Protein AF-A0A9W9BQY4-F1 (afdb_monomer_lite)

Radius of gyration: 14.26 Å; chains: 1; bounding box: 33×27×42 Å

Structure (mmCIF, N/CA/C/O backbone):
data_AF-A0A9W9BQY4-F1
#
_entry.id   AF-A0A9W9BQY4-F1
#
loop_
_atom_site.group_PDB
_atom_site.id
_atom_site.type_symbol
_atom_site.label_atom_id
_atom_site.label_alt_id
_atom_site.label_comp_id
_atom_site.label_asym_id
_atom_site.label_entity_id
_atom_site.label_seq_id
_atom_site.pdbx_PDB_ins_code
_atom_site.Cartn_x
_atom_site.Cartn_y
_atom_site.Cartn_z
_atom_site.occupancy
_atom_site.B_iso_or_equiv
_atom_site.auth_seq_id
_atom_site.auth_comp_id
_atom_site.auth_asym_id
_atom_site.auth_atom_id
_atom_site.pdbx_PDB_model_num
ATOM 1 N N . MET A 1 1 ? -7.276 6.544 -12.023 1.00 60.75 1 MET A N 1
ATOM 2 C CA . MET A 1 1 ? -6.645 7.406 -11.006 1.00 60.75 1 MET A CA 1
ATOM 3 C C . MET A 1 1 ? -7.048 6.900 -9.629 1.00 60.75 1 MET A C 1
ATOM 5 O O . MET A 1 1 ? -8.182 7.107 -9.226 1.00 60.75 1 MET A O 1
ATOM 9 N N . TRP A 1 2 ? -6.162 6.161 -8.965 1.00 75.00 2 TRP A N 1
ATOM 10 C CA . TRP A 1 2 ? -6.384 5.555 -7.642 1.00 75.00 2 TRP A CA 1
ATOM 11 C C . TRP A 1 2 ? -6.297 6.578 -6.496 1.00 75.00 2 TRP A C 1
ATOM 13 O O . TRP A 1 2 ? -6.984 6.441 -5.495 1.00 75.00 2 TRP A O 1
ATOM 23 N N . LEU A 1 3 ? -5.542 7.666 -6.688 1.00 77.38 3 LEU A N 1
ATOM 24 C CA . LEU A 1 3 ? -5.404 8.752 -5.710 1.00 77.38 3 LEU A CA 1
ATOM 25 C C . LEU A 1 3 ? -6.725 9.440 -5.341 1.00 77.38 3 LEU A C 1
ATOM 27 O O . LEU A 1 3 ? -6.807 10.011 -4.265 1.00 77.38 3 LEU A O 1
ATOM 31 N N . ALA A 1 4 ? -7.754 9.376 -6.194 1.00 77.44 4 ALA A N 1
ATOM 32 C CA . ALA A 1 4 ? -9.076 9.936 -5.890 1.00 77.44 4 ALA A CA 1
ATOM 33 C C . ALA A 1 4 ? -9.789 9.213 -4.733 1.00 77.44 4 ALA A C 1
ATOM 35 O O . ALA A 1 4 ? -10.769 9.724 -4.202 1.00 77.44 4 ALA A O 1
ATOM 36 N N . GLU A 1 5 ? -9.321 8.018 -4.373 1.00 82.00 5 GLU A N 1
ATOM 37 C CA . GLU A 1 5 ? -9.828 7.261 -3.231 1.00 82.00 5 GLU A CA 1
ATOM 38 C C . GLU A 1 5 ? -9.235 7.780 -1.907 1.00 82.00 5 GLU A C 1
ATOM 40 O O . GLU A 1 5 ? -9.803 7.521 -0.853 1.00 82.00 5 GLU A O 1
ATOM 45 N N . TYR A 1 6 ? -8.162 8.582 -1.964 1.00 87.12 6 TYR A N 1
ATOM 46 C CA . TYR A 1 6 ? -7.590 9.305 -0.829 1.00 87.12 6 TYR A CA 1
ATOM 47 C C . TYR A 1 6 ? -8.029 10.773 -0.831 1.00 87.12 6 TYR A C 1
ATOM 49 O O . TYR A 1 6 ? -8.198 11.389 -1.878 1.00 87.12 6 TYR A O 1
ATOM 57 N N . GLU A 1 7 ? -8.124 11.373 0.358 1.00 86.25 7 GLU A N 1
ATOM 58 C CA . GLU A 1 7 ? -8.376 12.814 0.507 1.00 86.25 7 GLU A CA 1
ATOM 59 C C . GLU A 1 7 ? -7.304 13.691 -0.167 1.00 86.25 7 GLU A C 1
ATOM 61 O O . GLU A 1 7 ? -7.609 14.727 -0.756 1.00 86.25 7 GLU A O 1
ATOM 66 N N . SER A 1 8 ? -6.034 13.289 -0.091 1.00 88.06 8 SER A N 1
ATOM 67 C CA . SER A 1 8 ? -4.915 14.001 -0.707 1.00 88.06 8 SER A CA 1
ATOM 68 C C . SER A 1 8 ? -3.697 13.093 -0.868 1.00 88.06 8 SER A C 1
ATOM 70 O O . SER A 1 8 ? -3.622 12.013 -0.278 1.00 88.06 8 SER A O 1
ATOM 72 N N . LEU A 1 9 ? -2.694 13.559 -1.617 1.00 88.81 9 LEU A N 1
ATOM 73 C CA . LEU A 1 9 ? -1.398 12.881 -1.676 1.00 88.81 9 LEU A CA 1
ATOM 74 C C . LEU A 1 9 ? -0.739 12.804 -0.289 1.00 88.81 9 LEU A C 1
ATOM 76 O O . LEU A 1 9 ? -0.168 11.772 0.046 1.00 88.81 9 LEU A O 1
ATOM 80 N N . ASN A 1 10 ? -0.867 13.858 0.527 1.00 91.69 10 ASN A N 1
ATOM 81 C CA . ASN A 1 10 ? -0.314 13.872 1.881 1.00 91.69 10 ASN A CA 1
ATOM 82 C C . ASN A 1 10 ? -0.961 12.789 2.763 1.00 91.69 10 ASN A C 1
ATOM 84 O O . ASN A 1 10 ? -0.263 12.040 3.442 1.00 91.69 10 ASN A O 1
ATOM 88 N N . HIS A 1 11 ? -2.286 12.645 2.668 1.00 92.50 11 HIS A N 1
ATOM 89 C CA . HIS A 1 11 ? -3.037 11.612 3.383 1.00 92.50 11 HIS A CA 1
ATOM 90 C C . HIS A 1 11 ? -2.557 10.197 3.021 1.00 92.50 11 HIS A C 1
ATOM 92 O O . HIS A 1 11 ? -2.354 9.366 3.900 1.00 92.50 11 HIS A O 1
ATOM 98 N N . PHE A 1 12 ? -2.290 9.925 1.738 1.00 92.81 12 PHE A N 1
ATOM 99 C CA . PHE A 1 12 ? -1.660 8.666 1.328 1.00 92.81 12 PHE A CA 1
ATOM 100 C C . PHE A 1 12 ? -0.254 8.497 1.928 1.00 92.81 12 PHE A C 1
ATOM 102 O O . PHE A 1 12 ? 0.057 7.442 2.485 1.00 92.81 12 PHE A O 1
ATOM 109 N N . THR A 1 13 ? 0.599 9.522 1.828 1.00 93.31 13 THR A N 1
ATOM 110 C CA . THR A 1 13 ? 1.994 9.422 2.285 1.00 93.31 13 THR A CA 1
A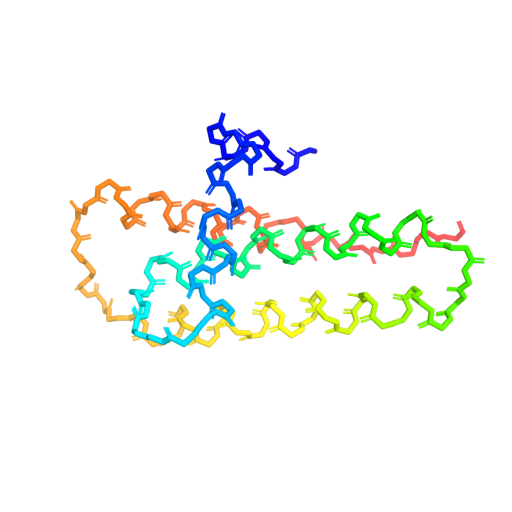TOM 111 C C . THR A 1 13 ? 2.108 9.169 3.783 1.00 93.31 13 THR A C 1
ATOM 113 O 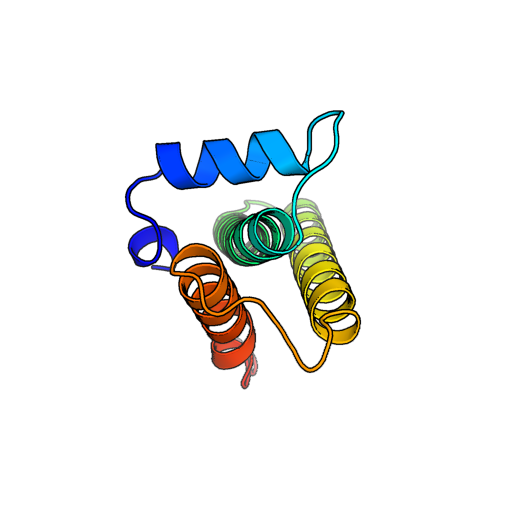O . THR A 1 13 ? 3.016 8.456 4.199 1.00 93.31 13 THR A O 1
ATOM 116 N N . GLU A 1 14 ? 1.176 9.679 4.591 1.00 94.44 14 GLU A N 1
ATOM 117 C CA . GLU A 1 14 ? 1.133 9.410 6.031 1.00 94.44 14 GLU A CA 1
ATOM 118 C C . GLU A 1 14 ? 0.931 7.916 6.325 1.00 94.44 14 GLU A C 1
ATOM 120 O O . GLU A 1 14 ? 1.673 7.353 7.133 1.00 94.44 14 GLU A O 1
ATOM 125 N N . TYR A 1 15 ? 0.013 7.239 5.621 1.00 94.56 15 TYR A N 1
ATOM 126 C CA . TYR A 1 15 ? -0.158 5.785 5.746 1.00 94.56 15 TYR A CA 1
ATOM 127 C C . 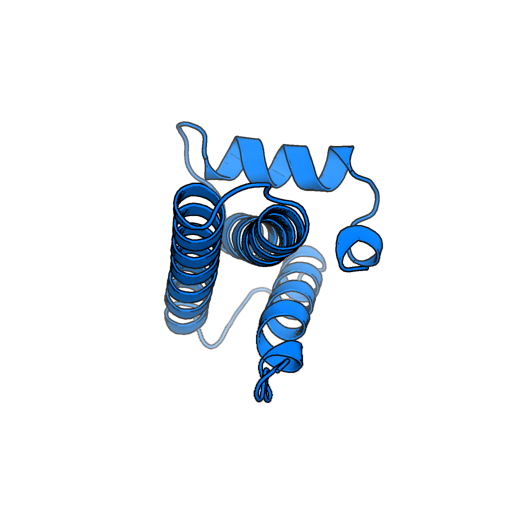TYR A 1 15 ? 1.075 5.013 5.274 1.00 94.56 15 TYR A C 1
ATOM 129 O O . TYR A 1 15 ? 1.521 4.091 5.957 1.00 94.56 15 TYR A O 1
ATOM 137 N N . ALA A 1 16 ? 1.644 5.396 4.128 1.00 93.00 16 ALA A N 1
ATOM 138 C CA . ALA A 1 16 ? 2.817 4.724 3.574 1.00 93.00 16 ALA A CA 1
ATOM 139 C C . ALA A 1 16 ? 4.027 4.832 4.516 1.00 93.00 16 ALA A C 1
ATOM 141 O O . ALA A 1 16 ? 4.666 3.828 4.820 1.00 93.00 16 ALA A O 1
ATOM 142 N N . ILE A 1 17 ? 4.313 6.030 5.034 1.00 93.19 17 ILE A N 1
ATOM 143 C CA . ILE A 1 17 ? 5.404 6.253 5.992 1.00 93.19 17 ILE A CA 1
ATOM 144 C C . ILE A 1 17 ? 5.157 5.471 7.279 1.00 93.19 17 ILE A C 1
ATOM 146 O O . ILE A 1 17 ? 6.090 4.887 7.823 1.00 93.19 17 ILE A O 1
ATOM 150 N N . LYS A 1 18 ? 3.913 5.444 7.766 1.00 93.31 18 LYS A N 1
ATOM 151 C CA . LYS A 1 18 ? 3.575 4.745 9.005 1.00 93.31 18 LYS A CA 1
ATOM 152 C C . LYS A 1 18 ? 3.783 3.234 8.895 1.00 93.31 18 LYS A C 1
ATOM 154 O O . LYS A 1 18 ? 4.409 2.656 9.776 1.00 93.31 18 LYS A O 1
ATOM 159 N N . VAL A 1 19 ? 3.314 2.615 7.811 1.00 93.25 19 VAL A N 1
ATOM 160 C CA . VAL A 1 19 ? 3.419 1.160 7.603 1.00 93.25 19 VAL A CA 1
ATOM 161 C C . VAL A 1 19 ? 4.838 0.727 7.231 1.00 93.25 19 VAL A C 1
ATOM 163 O O . VAL A 1 19 ? 5.276 -0.341 7.648 1.00 93.25 19 VAL A O 1
ATOM 166 N N . CYS A 1 20 ? 5.581 1.555 6.493 1.00 88.19 20 CYS A N 1
ATOM 167 C CA . CYS A 1 20 ? 6.982 1.283 6.151 1.00 88.19 20 CYS A CA 1
ATOM 168 C C . CYS A 1 20 ? 7.971 1.682 7.262 1.00 88.19 20 CYS A C 1
ATOM 170 O O . CYS A 1 20 ? 9.160 1.372 7.173 1.00 88.19 20 CYS A O 1
ATOM 172 N N . GLY A 1 21 ? 7.509 2.411 8.279 1.00 88.75 21 GLY A N 1
ATOM 173 C CA . GLY A 1 21 ? 8.310 2.890 9.397 1.00 88.75 21 GLY A CA 1
ATOM 174 C C . GLY A 1 21 ? 8.351 1.913 10.578 1.00 88.75 21 GLY A C 1
ATOM 175 O O . GLY A 1 21 ? 7.565 0.969 10.658 1.00 88.75 21 GLY A O 1
ATOM 176 N N . PRO A 1 22 ? 9.264 2.128 11.541 1.00 84.19 22 PRO A N 1
ATOM 177 C CA . PRO A 1 22 ? 9.291 1.346 12.768 1.00 84.19 22 PRO A CA 1
ATOM 178 C C . PRO A 1 22 ? 8.074 1.673 13.645 1.00 84.19 22 PRO A C 1
ATOM 180 O O . PRO A 1 22 ? 7.825 2.834 13.969 1.00 84.19 22 PRO A O 1
ATOM 183 N N . GLY A 1 23 ? 7.350 0.647 14.087 1.00 86.25 23 GLY A N 1
ATOM 184 C CA . GLY A 1 23 ? 6.217 0.795 14.999 1.00 86.25 23 GLY A CA 1
ATOM 185 C C . GLY A 1 23 ? 5.096 -0.197 14.714 1.00 86.25 23 GLY A C 1
ATOM 186 O O . GLY A 1 23 ? 5.167 -0.994 13.782 1.00 86.25 23 GLY A O 1
ATOM 187 N N . HIS A 1 24 ? 4.052 -0.150 15.539 1.00 89.06 24 HIS A N 1
ATOM 188 C CA . HIS A 1 24 ? 2.825 -0.901 15.288 1.00 89.06 24 HIS A CA 1
ATOM 189 C C . HIS A 1 24 ? 1.889 -0.080 14.395 1.00 89.06 24 HIS A C 1
ATOM 191 O O . HIS A 1 24 ? 1.605 1.080 14.700 1.00 89.06 24 HIS A O 1
ATOM 197 N N . SER A 1 25 ? 1.397 -0.703 13.326 1.00 93.94 25 SER A N 1
ATOM 198 C CA . SER A 1 25 ? 0.313 -0.185 12.484 1.00 93.94 25 SER A CA 1
ATOM 199 C C . SER A 1 25 ? -0.942 -1.025 12.704 1.00 93.94 25 SER A C 1
ATOM 201 O O . SER A 1 25 ? -0.832 -2.229 12.952 1.00 93.94 25 SER A O 1
ATOM 203 N N . SER A 1 26 ? -2.122 -0.407 12.643 1.00 93.25 26 SER A N 1
ATOM 204 C CA . SER A 1 26 ? -3.385 -1.151 12.716 1.00 93.25 26 SER A CA 1
ATOM 205 C C . SER A 1 26 ? -3.644 -1.939 11.426 1.00 93.25 26 SER A C 1
ATOM 207 O O . SER A 1 26 ? -3.047 -1.661 10.384 1.00 93.25 26 SER A O 1
ATOM 209 N N . GLU A 1 27 ? -4.554 -2.914 11.474 1.00 93.62 27 GLU A N 1
ATOM 210 C CA . GLU A 1 27 ? -4.950 -3.682 10.286 1.00 93.62 27 GLU A CA 1
ATOM 211 C C . GLU A 1 27 ? -5.512 -2.763 9.193 1.00 93.62 27 GLU A C 1
ATOM 213 O O . GLU A 1 27 ? -5.160 -2.910 8.024 1.00 93.62 27 GLU A O 1
ATOM 218 N N . GLU A 1 28 ? -6.315 -1.759 9.564 1.00 94.69 28 GLU A N 1
ATOM 219 C CA . GLU A 1 28 ? -6.845 -0.766 8.626 1.00 94.69 28 GLU A CA 1
ATOM 220 C C . GLU A 1 28 ? -5.731 0.032 7.946 1.00 94.69 28 GLU A C 1
ATOM 222 O O . GLU A 1 28 ? -5.767 0.234 6.735 1.00 94.69 28 GLU A O 1
ATOM 227 N N . GLU A 1 29 ? -4.725 0.463 8.706 1.00 95.12 29 GLU A N 1
ATOM 228 C CA . GLU A 1 29 ? -3.592 1.230 8.184 1.00 95.12 29 GLU A CA 1
ATOM 229 C C . GLU A 1 29 ? -2.764 0.398 7.205 1.00 95.12 29 GLU A C 1
ATOM 231 O O . GLU A 1 29 ? -2.395 0.888 6.137 1.00 95.12 29 GLU A O 1
ATOM 236 N N . ILE A 1 30 ? -2.533 -0.877 7.532 1.00 95.31 30 ILE A N 1
ATOM 237 C CA . ILE A 1 30 ? -1.817 -1.817 6.666 1.00 95.31 30 ILE A CA 1
ATOM 238 C C . ILE A 1 30 ? -2.603 -2.063 5.374 1.00 95.31 30 ILE A C 1
ATOM 240 O O . ILE A 1 30 ? -2.004 -2.051 4.296 1.00 95.31 30 ILE A O 1
ATOM 244 N N . ILE A 1 31 ? -3.927 -2.233 5.454 1.00 95.25 31 ILE A N 1
ATOM 245 C CA . ILE A 1 31 ? -4.799 -2.382 4.279 1.00 95.25 31 ILE A CA 1
ATOM 246 C C . ILE A 1 31 ? -4.708 -1.144 3.382 1.00 95.25 31 ILE A C 1
ATOM 248 O O . ILE A 1 31 ? -4.446 -1.266 2.184 1.00 95.25 31 ILE A O 1
ATOM 252 N N . ILE A 1 32 ? -4.900 0.047 3.957 1.00 95.19 32 ILE A N 1
ATOM 253 C CA . ILE A 1 32 ? -4.912 1.311 3.214 1.00 95.19 32 ILE A CA 1
ATOM 254 C C . ILE A 1 32 ? -3.552 1.561 2.559 1.00 95.19 32 ILE A C 1
ATOM 256 O O . ILE A 1 32 ? -3.502 1.939 1.389 1.00 95.19 32 ILE A O 1
ATOM 260 N N . ALA A 1 33 ? -2.448 1.340 3.275 1.00 95.44 33 ALA A N 1
ATOM 261 C CA . ALA A 1 33 ? -1.111 1.549 2.729 1.00 95.44 33 ALA A CA 1
ATOM 262 C C . ALA A 1 33 ? -0.799 0.570 1.589 1.00 95.44 33 ALA A C 1
ATOM 264 O O . ALA A 1 33 ? -0.376 1.007 0.521 1.00 95.44 33 ALA A O 1
ATOM 265 N N . ASN A 1 34 ? -1.043 -0.734 1.774 1.00 95.44 34 ASN A N 1
ATOM 266 C CA . ASN A 1 34 ? -0.737 -1.736 0.748 1.00 95.44 34 ASN A CA 1
ATOM 267 C C . ASN A 1 34 ? -1.598 -1.562 -0.511 1.00 95.44 34 ASN A C 1
ATOM 269 O O . ASN A 1 34 ? -1.075 -1.685 -1.618 1.00 95.44 34 ASN A O 1
ATOM 273 N N . ALA A 1 35 ? -2.879 -1.200 -0.373 1.00 94.19 35 ALA A N 1
ATOM 274 C CA . ALA A 1 35 ? -3.732 -0.897 -1.522 1.00 94.19 35 ALA A CA 1
ATOM 275 C C . ALA A 1 35 ? -3.207 0.301 -2.338 1.00 94.19 35 ALA A C 1
ATOM 277 O O . ALA A 1 35 ? -3.193 0.252 -3.569 1.00 94.19 35 ALA A O 1
ATOM 278 N N . GLY A 1 36 ? -2.746 1.364 -1.672 1.00 93.62 36 GLY A N 1
ATOM 279 C CA . GLY A 1 36 ? -2.171 2.534 -2.342 1.00 93.62 36 GLY A CA 1
ATOM 280 C C . GLY A 1 36 ? -0.810 2.261 -2.971 1.00 93.62 36 GLY A C 1
ATOM 281 O O . GLY A 1 36 ? -0.582 2.616 -4.125 1.00 93.62 36 GLY A O 1
ATOM 282 N N . LEU A 1 37 ? 0.084 1.589 -2.240 1.00 94.75 37 LEU A N 1
ATOM 283 C CA . LEU A 1 37 ? 1.418 1.230 -2.724 1.00 94.75 37 LEU A CA 1
ATOM 284 C C . LEU A 1 37 ? 1.349 0.303 -3.942 1.00 94.75 37 LEU A C 1
ATOM 286 O O . LEU A 1 37 ? 2.092 0.518 -4.895 1.00 94.75 37 LEU A O 1
ATOM 290 N N . TYR A 1 38 ? 0.410 -0.650 -3.963 1.00 94.75 38 TYR A N 1
ATOM 291 C CA . TYR A 1 38 ? 0.138 -1.482 -5.137 1.00 94.75 38 TYR A CA 1
ATOM 292 C C . TYR A 1 38 ? -0.074 -0.633 -6.397 1.00 94.75 38 TYR A C 1
ATOM 294 O O .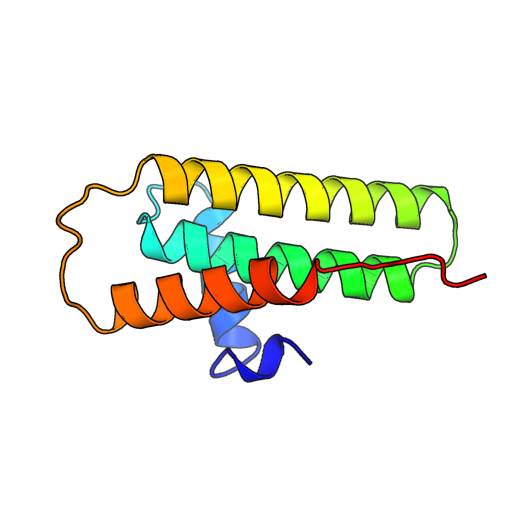 TYR A 1 38 ? 0.603 -0.822 -7.408 1.00 94.75 38 TYR A O 1
ATOM 302 N N . TRP A 1 39 ? -0.986 0.339 -6.328 1.00 92.94 39 TRP A N 1
ATOM 303 C CA . TRP A 1 39 ? -1.275 1.203 -7.466 1.00 92.94 39 TRP A CA 1
ATOM 304 C C . TRP A 1 39 ? -0.129 2.148 -7.803 1.00 92.94 39 TRP A C 1
ATOM 306 O O . TRP A 1 39 ? 0.148 2.350 -8.983 1.00 92.94 39 TRP A O 1
ATOM 316 N N . LEU A 1 40 ? 0.541 2.710 -6.795 1.00 93.69 40 LEU A N 1
ATOM 317 C CA . LEU A 1 40 ? 1.704 3.565 -7.006 1.00 93.69 40 LEU A CA 1
ATOM 318 C C . LEU A 1 40 ? 2.778 2.828 -7.807 1.00 93.69 40 LEU A C 1
ATOM 320 O O . LEU A 1 40 ? 3.254 3.357 -8.806 1.00 93.69 40 LEU A O 1
ATOM 324 N N . PHE A 1 41 ? 3.116 1.602 -7.407 1.00 95.38 41 PHE A N 1
ATOM 325 C CA . PHE A 1 41 ? 4.132 0.817 -8.094 1.00 95.38 41 PHE A CA 1
ATOM 326 C C . PHE A 1 41 ? 3.724 0.449 -9.524 1.00 95.38 41 PHE A C 1
ATOM 328 O O . PHE A 1 41 ? 4.562 0.522 -10.417 1.00 95.38 41 PHE A O 1
ATOM 335 N N . LEU A 1 42 ? 2.448 0.158 -9.791 1.00 93.56 42 LEU A N 1
ATOM 336 C CA . LEU A 1 42 ? 1.983 -0.049 -11.169 1.00 93.56 42 LEU A CA 1
ATOM 337 C C . LEU A 1 42 ? 2.084 1.213 -12.038 1.00 93.56 42 LEU A C 1
ATOM 339 O O . LEU A 1 42 ? 2.476 1.124 -13.200 1.00 93.56 42 LEU A O 1
ATOM 343 N N . GLU A 1 43 ? 1.751 2.387 -11.497 1.00 93.00 43 GLU A N 1
ATOM 344 C CA . GLU A 1 43 ? 1.932 3.655 -12.219 1.00 93.00 43 GLU A CA 1
ATOM 345 C C . GLU A 1 43 ? 3.424 3.929 -12.468 1.00 93.00 43 GLU A C 1
ATOM 347 O O . GLU A 1 43 ? 3.799 4.324 -13.569 1.00 93.00 43 GLU A O 1
ATOM 352 N N . CYS A 1 44 ? 4.289 3.653 -11.483 1.00 94.88 44 CYS A N 1
ATOM 353 C CA . CYS A 1 44 ? 5.741 3.754 -11.631 1.00 94.88 44 CYS A CA 1
ATOM 354 C C . CYS A 1 44 ? 6.284 2.804 -12.710 1.00 94.88 44 CYS A C 1
ATOM 356 O O . CYS A 1 44 ? 7.099 3.228 -13.526 1.00 94.88 44 CYS A O 1
ATOM 358 N N . ALA A 1 45 ? 5.804 1.558 -12.767 1.00 95.25 45 ALA A N 1
ATOM 359 C CA . ALA A 1 45 ? 6.147 0.610 -13.827 1.00 95.25 45 ALA A CA 1
ATOM 360 C C . ALA A 1 45 ? 5.728 1.134 -15.212 1.00 95.25 45 ALA A C 1
ATOM 362 O O . ALA A 1 45 ? 6.492 1.035 -16.167 1.00 95.25 45 ALA A O 1
ATOM 363 N N . GLY A 1 46 ? 4.550 1.760 -15.317 1.00 93.38 46 GLY A N 1
ATOM 364 C CA . GLY A 1 46 ? 4.036 2.319 -16.571 1.00 93.38 46 GLY A CA 1
ATOM 365 C C . GLY A 1 46 ? 4.820 3.513 -17.130 1.00 93.38 46 GLY A C 1
ATOM 366 O O . GLY A 1 46 ? 4.651 3.837 -18.306 1.00 93.38 46 GLY A O 1
ATOM 367 N N . VAL A 1 47 ? 5.663 4.162 -16.318 1.00 95.75 47 VAL A N 1
ATOM 368 C CA . VAL A 1 47 ? 6.483 5.323 -16.720 1.00 95.75 47 VAL A CA 1
ATOM 369 C C . VAL A 1 47 ? 7.991 5.069 -16.637 1.00 95.75 47 VAL A C 1
ATOM 371 O O . VAL A 1 47 ? 8.768 5.989 -16.880 1.00 95.75 47 VAL A O 1
ATOM 374 N N . ALA A 1 48 ? 8.421 3.862 -16.264 1.00 96.31 48 ALA A N 1
ATOM 375 C CA . ALA A 1 48 ? 9.835 3.533 -16.124 1.00 96.31 48 ALA A CA 1
ATOM 376 C C . ALA A 1 48 ? 10.534 3.379 -17.488 1.00 96.31 48 ALA A C 1
ATOM 378 O O . ALA A 1 48 ? 9.974 2.837 -18.437 1.00 96.31 48 ALA A O 1
ATOM 379 N N . ASP A 1 49 ? 11.797 3.813 -17.561 1.00 94.56 49 ASP A N 1
ATOM 380 C CA . ASP A 1 49 ? 12.561 3.883 -18.818 1.00 94.56 49 ASP A CA 1
ATOM 381 C C . ASP A 1 49 ? 13.259 2.570 -19.221 1.00 94.56 49 ASP A C 1
ATOM 383 O O . ASP A 1 49 ? 13.827 2.480 -20.311 1.00 94.56 49 ASP A O 1
ATOM 387 N N . ASN A 1 50 ? 13.302 1.563 -18.341 1.00 96.69 50 ASN A N 1
ATOM 388 C CA . ASN A 1 50 ? 13.995 0.302 -18.611 1.00 96.69 50 ASN A CA 1
ATOM 389 C C . ASN A 1 50 ? 13.314 -0.905 -17.957 1.00 96.69 50 ASN A C 1
ATOM 391 O O . ASN A 1 50 ? 12.752 -0.802 -16.865 1.00 96.69 50 ASN A O 1
ATOM 395 N N . ASP A 1 51 ? 13.463 -2.063 -18.600 1.00 96.44 51 ASP A N 1
ATOM 396 C CA . ASP A 1 51 ? 12.804 -3.313 -18.213 1.00 96.44 51 ASP A CA 1
ATOM 397 C C . ASP A 1 51 ? 13.160 -3.779 -16.796 1.00 96.44 51 ASP A C 1
ATOM 399 O O . ASP A 1 51 ? 12.311 -4.320 -16.094 1.00 96.44 51 ASP A O 1
ATOM 403 N N . ALA A 1 52 ? 14.396 -3.557 -16.334 1.00 97.12 52 ALA A N 1
ATOM 404 C CA . ALA A 1 52 ? 14.797 -3.975 -14.991 1.00 97.12 52 ALA A CA 1
ATOM 405 C C . ALA A 1 52 ? 14.045 -3.185 -13.907 1.00 97.12 52 ALA A C 1
ATOM 407 O O . ALA A 1 52 ? 13.593 -3.764 -12.923 1.00 97.12 52 ALA A O 1
ATOM 408 N N . THR A 1 53 ? 13.870 -1.876 -14.104 1.00 97.06 53 THR A N 1
ATOM 409 C CA . THR A 1 53 ? 13.080 -1.022 -13.209 1.00 97.06 53 THR A CA 1
ATOM 410 C C . THR A 1 53 ? 11.584 -1.328 -13.295 1.00 97.06 53 THR A C 1
ATOM 412 O O . THR A 1 53 ? 10.915 -1.338 -12.265 1.00 97.06 53 THR A O 1
ATOM 415 N N . VAL A 1 54 ? 11.059 -1.626 -14.491 1.00 96.81 54 VAL A N 1
ATOM 416 C CA . VAL A 1 54 ? 9.666 -2.082 -14.659 1.00 96.81 54 VAL A CA 1
ATOM 417 C C . VAL A 1 54 ? 9.416 -3.342 -13.828 1.00 96.81 54 VAL A C 1
ATOM 419 O O . VAL A 1 54 ? 8.489 -3.368 -13.021 1.00 96.81 54 VAL A O 1
ATOM 422 N N . LEU A 1 55 ? 10.276 -4.356 -13.970 1.00 96.81 55 LEU A N 1
ATOM 423 C CA . LEU A 1 55 ? 10.144 -5.627 -13.256 1.00 96.81 55 LEU A CA 1
ATOM 424 C C . LEU A 1 55 ? 10.260 -5.468 -11.736 1.00 96.81 55 LEU A C 1
ATOM 426 O O . LEU A 1 55 ? 9.543 -6.146 -11.001 1.00 96.81 55 LEU A O 1
ATOM 430 N N . ASP A 1 56 ? 11.133 -4.579 -11.255 1.00 98.00 56 ASP A N 1
ATOM 431 C CA . ASP A 1 56 ? 11.237 -4.283 -9.822 1.00 98.00 56 ASP A CA 1
ATOM 432 C C . ASP A 1 56 ? 9.931 -3.676 -9.288 1.00 98.00 56 ASP A C 1
ATOM 434 O O . ASP A 1 56 ? 9.373 -4.171 -8.310 1.00 98.00 56 ASP A O 1
ATOM 438 N N . PHE A 1 57 ? 9.367 -2.677 -9.974 1.00 97.69 57 PHE A N 1
ATOM 439 C CA . PHE A 1 57 ? 8.087 -2.093 -9.573 1.00 97.69 57 PHE A CA 1
ATOM 440 C C . PHE A 1 57 ? 6.926 -3.095 -9.626 1.00 97.69 57 PHE A C 1
ATOM 442 O O . PHE A 1 57 ? 6.116 -3.137 -8.701 1.00 97.69 57 PHE A O 1
ATOM 449 N N . GLU A 1 58 ? 6.849 -3.947 -10.649 1.00 96.56 58 GLU A N 1
ATOM 450 C CA . GLU A 1 58 ? 5.837 -5.010 -10.712 1.00 96.56 58 GLU A CA 1
ATOM 451 C C . GLU A 1 58 ? 5.983 -6.029 -9.568 1.00 96.56 58 GLU A C 1
ATOM 453 O O . GLU A 1 58 ? 4.980 -6.493 -9.007 1.00 96.56 58 GLU A O 1
ATOM 458 N N . ALA A 1 59 ? 7.218 -6.352 -9.173 1.00 97.38 59 ALA A N 1
ATOM 459 C CA . ALA A 1 59 ? 7.488 -7.214 -8.027 1.00 97.38 59 ALA A CA 1
ATOM 460 C C . ALA A 1 59 ? 7.050 -6.560 -6.706 1.00 97.38 59 ALA A C 1
ATOM 462 O O . ALA A 1 59 ? 6.393 -7.211 -5.891 1.00 97.38 59 ALA A O 1
ATOM 463 N N . GLN A 1 60 ? 7.333 -5.267 -6.512 1.00 97.25 60 GLN A N 1
ATOM 464 C CA . GLN A 1 60 ? 6.875 -4.522 -5.333 1.00 97.25 60 GLN A CA 1
ATOM 465 C C . GLN A 1 60 ? 5.346 -4.407 -5.284 1.00 97.25 60 GLN A C 1
ATOM 467 O O . GLN A 1 60 ? 4.742 -4.614 -4.231 1.00 97.25 60 GLN A O 1
ATOM 472 N N . ALA A 1 61 ? 4.694 -4.155 -6.423 1.00 95.62 61 ALA A N 1
ATOM 473 C CA . ALA A 1 61 ? 3.236 -4.164 -6.511 1.00 95.62 61 ALA A CA 1
ATOM 474 C C . ALA A 1 61 ? 2.675 -5.533 -6.092 1.00 95.62 61 ALA A C 1
ATOM 476 O O . ALA A 1 61 ? 1.764 -5.615 -5.267 1.00 95.62 61 ALA A O 1
ATOM 477 N N . THR A 1 62 ? 3.256 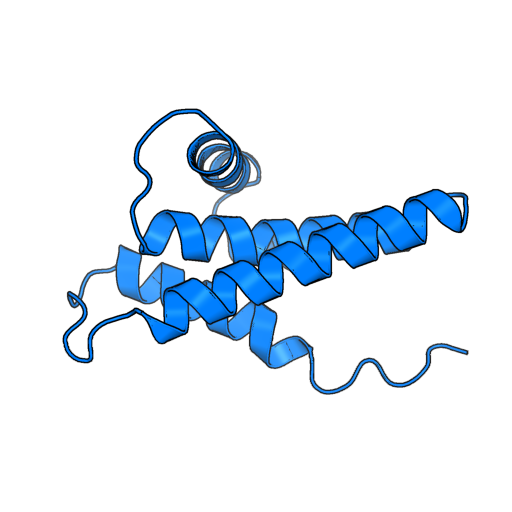-6.619 -6.605 1.00 95.50 62 THR A N 1
ATOM 478 C CA . THR A 1 62 ? 2.865 -7.988 -6.241 1.00 95.50 62 THR A CA 1
ATOM 479 C C . THR A 1 62 ? 2.979 -8.221 -4.734 1.00 95.50 62 THR A C 1
ATOM 481 O O . THR A 1 62 ? 2.015 -8.673 -4.123 1.00 95.50 62 THR A O 1
ATOM 484 N N . LEU A 1 63 ? 4.089 -7.812 -4.114 1.00 96.19 63 LEU A N 1
ATOM 485 C CA . LEU A 1 63 ? 4.280 -7.919 -2.667 1.00 96.19 63 LEU A CA 1
ATOM 486 C C . LEU A 1 63 ? 3.208 -7.150 -1.875 1.00 96.19 63 LEU A C 1
ATOM 488 O O . LEU A 1 63 ? 2.674 -7.673 -0.898 1.00 96.19 63 LEU A O 1
ATOM 492 N N . CYS A 1 64 ? 2.852 -5.932 -2.295 1.00 95.44 64 CYS A N 1
ATOM 493 C CA . CYS A 1 64 ? 1.783 -5.162 -1.655 1.00 95.44 64 CYS A CA 1
ATOM 494 C C . CYS A 1 64 ? 0.427 -5.871 -1.731 1.00 95.44 64 CYS A C 1
ATOM 496 O O . CYS A 1 64 ? -0.315 -5.892 -0.748 1.00 95.44 64 CYS A O 1
ATOM 498 N N . ARG A 1 65 ? 0.102 -6.483 -2.875 1.00 94.44 65 ARG A N 1
ATOM 499 C CA . ARG A 1 65 ? -1.130 -7.269 -3.017 1.00 94.44 65 ARG A CA 1
ATOM 500 C C . ARG A 1 65 ? -1.113 -8.490 -2.100 1.00 94.44 65 ARG A C 1
ATOM 502 O O . ARG A 1 65 ? -2.090 -8.728 -1.400 1.00 94.44 65 ARG A O 1
ATOM 509 N N . ASP A 1 66 ? -0.011 -9.227 -2.061 1.00 95.19 66 ASP A N 1
ATOM 510 C CA . ASP A 1 66 ? 0.095 -10.441 -1.250 1.00 95.19 66 ASP A CA 1
ATOM 511 C C . ASP A 1 66 ? 0.018 -10.113 0.260 1.00 95.19 66 ASP A C 1
ATOM 513 O O . ASP A 1 66 ? -0.643 -10.813 1.033 1.00 95.19 66 ASP A O 1
ATOM 517 N N . ASN A 1 67 ? 0.606 -8.990 0.688 1.00 94.25 67 ASN A N 1
ATOM 518 C CA . ASN A 1 67 ? 0.457 -8.462 2.049 1.00 94.25 67 ASN A CA 1
ATOM 519 C C . ASN A 1 67 ? -0.993 -8.070 2.364 1.00 94.25 67 ASN A C 1
ATOM 521 O O . ASN A 1 67 ? -1.491 -8.350 3.458 1.00 94.25 67 ASN A O 1
ATOM 525 N N . L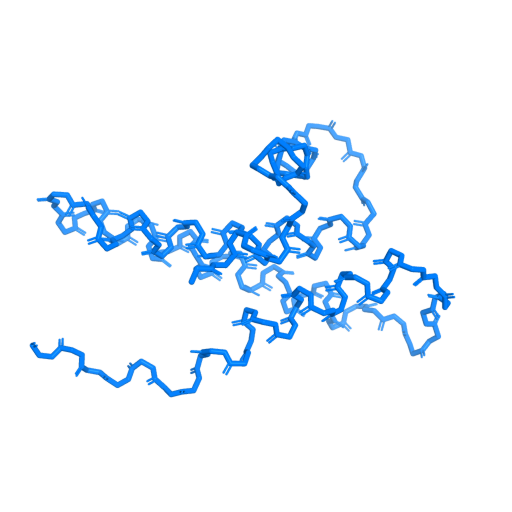EU A 1 68 ? -1.678 -7.431 1.411 1.00 94.62 68 LEU A N 1
ATOM 526 C CA . LEU A 1 68 ? -3.087 -7.072 1.542 1.00 94.62 68 LEU A CA 1
ATOM 527 C C . LEU A 1 68 ? -3.961 -8.325 1.691 1.00 94.62 68 LEU A C 1
ATOM 529 O O . LEU A 1 68 ? -4.761 -8.396 2.621 1.00 94.62 68 LEU A O 1
ATOM 533 N N . GLU A 1 69 ? -3.787 -9.325 0.826 1.00 93.06 69 GLU A N 1
ATOM 534 C CA . GLU A 1 69 ? -4.492 -10.610 0.917 1.00 93.06 69 GLU A CA 1
ATOM 535 C C . GLU A 1 69 ? -4.230 -11.299 2.260 1.00 93.06 69 GLU A C 1
ATOM 537 O O . GLU A 1 69 ? -5.160 -11.804 2.891 1.00 93.06 69 GLU A O 1
ATOM 542 N N . THR A 1 70 ? -2.984 -11.249 2.737 1.00 94.50 70 THR A N 1
ATOM 543 C CA . THR A 1 70 ? -2.592 -11.806 4.034 1.00 94.50 70 THR A CA 1
ATOM 544 C C . THR A 1 70 ? -3.331 -11.128 5.183 1.00 94.50 70 THR A C 1
ATOM 546 O O . THR A 1 70 ? -3.884 -11.822 6.033 1.00 94.50 70 THR A O 1
ATOM 549 N N . VAL A 1 71 ? -3.385 -9.794 5.239 1.00 94.06 71 VAL A N 1
ATOM 550 C CA . VAL A 1 71 ? -4.134 -9.102 6.302 1.00 94.06 71 VAL A CA 1
ATOM 551 C C . VAL A 1 71 ? -5.633 -9.375 6.199 1.00 94.06 71 VAL A C 1
ATOM 553 O O . VAL A 1 71 ? -6.261 -9.675 7.211 1.00 94.06 71 VAL A O 1
ATOM 556 N N . LEU A 1 72 ? -6.208 -9.348 4.995 1.00 92.75 72 LEU A N 1
ATOM 557 C CA . LEU A 1 72 ? -7.633 -9.630 4.803 1.00 92.75 72 LEU A CA 1
ATOM 558 C C . LEU A 1 72 ? -8.008 -11.052 5.238 1.00 92.75 72 LEU A C 1
ATOM 560 O O . LEU A 1 72 ? -9.086 -11.250 5.790 1.00 92.75 72 LEU A O 1
ATOM 564 N N . ALA A 1 73 ? -7.126 -12.031 5.025 1.00 91.31 73 ALA A N 1
ATOM 565 C CA . ALA A 1 73 ? -7.332 -13.407 5.471 1.00 91.31 73 ALA A CA 1
ATOM 566 C C . ALA A 1 73 ? -7.282 -13.560 7.002 1.00 91.31 73 ALA A C 1
ATOM 568 O O . ALA A 1 73 ? -7.883 -14.490 7.540 1.00 91.31 73 ALA A O 1
ATOM 569 N N . HIS A 1 74 ? -6.580 -12.662 7.698 1.00 90.00 74 HIS A N 1
ATOM 570 C CA . HIS A 1 74 ? -6.499 -12.647 9.159 1.00 90.00 74 HIS A CA 1
ATOM 571 C C . HIS A 1 74 ? -7.591 -11.802 9.827 1.00 90.00 74 HIS A C 1
ATOM 573 O O . HIS A 1 74 ? -7.771 -11.923 11.040 1.00 90.00 74 HIS A O 1
ATOM 579 N N . LEU A 1 75 ? -8.349 -11.000 9.066 1.00 88.38 75 LEU A N 1
ATOM 580 C CA . LEU A 1 75 ? -9.480 -10.255 9.615 1.00 88.38 75 LEU A CA 1
ATOM 581 C C . LEU A 1 75 ? -10.486 -11.217 10.254 1.00 88.38 75 LEU A C 1
ATOM 583 O O . LEU A 1 75 ? -10.980 -12.161 9.634 1.00 88.38 75 LEU A O 1
ATOM 587 N N . GLY A 1 76 ? -10.830 -10.949 11.511 1.00 84.06 76 GLY A N 1
ATOM 588 C CA . GLY A 1 76 ? -11.887 -11.686 12.191 1.00 84.06 76 GLY A CA 1
ATOM 589 C C . GLY A 1 76 ? -13.248 -11.472 11.520 1.00 84.06 76 GLY A C 1
ATOM 590 O O . GLY A 1 76 ? -13.533 -10.412 10.970 1.00 84.06 76 GLY A O 1
ATOM 591 N N . PHE A 1 77 ? -14.153 -12.448 11.644 1.00 78.31 77 PHE A N 1
ATOM 592 C CA . PHE A 1 77 ? -15.540 -12.311 11.167 1.00 78.31 77 PHE A CA 1
ATOM 593 C C . PHE A 1 77 ? -16.298 -11.135 11.811 1.00 78.31 77 PHE A C 1
ATOM 595 O O . PHE A 1 77 ? -17.260 -10.627 11.239 1.00 78.31 77 PHE A O 1
ATOM 602 N N . HIS A 1 78 ? -15.869 -10.703 12.997 1.00 84.25 78 HIS A N 1
ATOM 603 C CA . HIS A 1 78 ? -16.422 -9.561 13.715 1.00 84.25 78 HIS A CA 1
ATOM 604 C C . HIS A 1 78 ? -15.423 -8.405 13.711 1.00 84.25 78 HIS A C 1
ATOM 606 O O . HIS A 1 78 ? -14.728 -8.175 14.698 1.00 84.25 78 HIS A O 1
ATOM 612 N N . VAL A 1 79 ? -15.355 -7.677 12.597 1.00 84.88 79 VAL A N 1
ATOM 613 C CA . VAL A 1 79 ? -14.582 -6.431 12.529 1.00 84.88 79 VAL A CA 1
ATOM 614 C C . VAL A 1 79 ? -15.398 -5.291 13.143 1.00 84.88 79 VAL A C 1
ATOM 616 O O . VAL A 1 79 ? -16.628 -5.256 13.028 1.00 84.88 79 VAL A O 1
ATOM 619 N N . ALA A 1 80 ? -14.732 -4.357 13.820 1.00 85.75 80 ALA A N 1
ATOM 620 C CA . ALA A 1 80 ? -15.394 -3.191 14.387 1.00 85.75 80 ALA A CA 1
ATOM 621 C C . ALA A 1 80 ? -16.082 -2.369 13.281 1.00 85.75 80 ALA A C 1
ATOM 623 O O . ALA A 1 80 ? -15.483 -2.049 12.259 1.00 85.75 80 ALA A O 1
ATOM 624 N N . SER A 1 81 ? -17.346 -1.990 13.482 1.00 88.31 81 SER A N 1
ATOM 625 C CA . SER A 1 81 ? -18.109 -1.198 12.505 1.00 88.31 81 SER A CA 1
ATOM 626 C C . SER A 1 81 ? -17.750 0.291 12.596 1.00 88.31 81 SER A C 1
ATOM 628 O O . SER A 1 81 ? -18.576 1.117 12.988 1.00 88.31 81 SER A O 1
ATOM 630 N N . THR A 1 82 ? -16.503 0.633 12.267 1.00 92.50 82 THR A N 1
ATOM 631 C CA . THR A 1 82 ? -15.999 2.013 12.258 1.00 92.50 82 THR A CA 1
ATOM 632 C C . THR A 1 82 ? -15.881 2.561 10.835 1.00 92.50 82 THR A C 1
ATOM 634 O O . THR A 1 82 ? -15.795 1.804 9.867 1.00 92.50 82 THR A O 1
ATOM 637 N N . LEU A 1 83 ? -15.836 3.892 10.696 1.00 91.19 83 LEU A N 1
ATOM 638 C CA . LEU A 1 83 ? -15.565 4.535 9.404 1.00 91.19 83 LEU A CA 1
ATOM 639 C C . LEU A 1 83 ? -14.191 4.144 8.843 1.00 91.19 83 LEU A C 1
ATOM 641 O O . LEU A 1 83 ? -14.073 3.945 7.640 1.00 91.19 83 LEU A O 1
ATOM 645 N N . ASN A 1 84 ? -13.185 3.967 9.703 1.00 90.12 84 ASN A N 1
ATOM 646 C CA . ASN A 1 84 ? -11.840 3.563 9.288 1.00 90.12 84 ASN A CA 1
ATOM 647 C C . ASN A 1 84 ? -11.838 2.151 8.702 1.00 90.12 84 ASN A C 1
ATOM 649 O O . ASN A 1 84 ? -11.236 1.917 7.659 1.00 90.12 84 ASN A O 1
ATOM 653 N N . THR A 1 85 ? -12.571 1.229 9.327 1.00 92.25 85 THR A N 1
ATOM 654 C CA . THR A 1 85 ? -12.741 -0.133 8.819 1.00 92.25 85 THR A CA 1
ATOM 655 C C . THR A 1 85 ? -13.472 -0.130 7.476 1.00 92.25 85 THR A C 1
ATOM 657 O O . THR A 1 85 ? -13.033 -0.784 6.534 1.00 92.25 85 THR A O 1
ATOM 660 N N . ALA A 1 86 ? -14.558 0.643 7.349 1.00 92.50 86 ALA A N 1
ATOM 661 C CA . ALA A 1 86 ? -15.281 0.773 6.084 1.00 92.50 86 ALA A CA 1
ATOM 662 C C . ALA A 1 86 ? -14.397 1.366 4.973 1.00 92.50 86 ALA A C 1
ATOM 664 O O . ALA A 1 86 ? -14.405 0.873 3.845 1.00 92.50 86 ALA A O 1
ATOM 665 N N . TYR A 1 87 ? -13.603 2.388 5.301 1.00 92.75 87 TYR A N 1
ATOM 666 C CA . TYR A 1 87 ? -12.653 3.007 4.384 1.00 92.75 87 TYR A CA 1
ATOM 667 C C . TYR A 1 87 ? -11.566 2.019 3.945 1.00 92.75 87 TYR A C 1
ATOM 669 O O . TYR A 1 87 ? -11.376 1.823 2.747 1.00 92.75 87 TYR A O 1
ATOM 677 N N . ALA A 1 88 ? -10.927 1.314 4.882 1.00 93.88 88 ALA A N 1
ATOM 678 C CA . ALA A 1 88 ? -9.919 0.300 4.581 1.00 93.88 88 ALA A CA 1
ATOM 679 C C . ALA A 1 88 ? -10.462 -0.808 3.667 1.00 93.88 88 ALA A C 1
ATOM 681 O O . ALA A 1 88 ? -9.859 -1.119 2.641 1.00 93.88 88 ALA A O 1
ATOM 682 N N . LEU A 1 89 ? -11.638 -1.361 3.973 1.00 92.44 89 LEU A N 1
ATOM 683 C CA . LEU A 1 89 ? -12.256 -2.389 3.133 1.00 92.44 89 LEU A CA 1
ATOM 684 C C . LEU A 1 89 ? -12.619 -1.860 1.736 1.00 92.44 89 LEU A C 1
ATOM 686 O O . LEU A 1 89 ? -12.474 -2.587 0.754 1.00 92.44 89 LEU A O 1
ATOM 690 N N . ASN A 1 90 ? -13.027 -0.595 1.612 1.00 91.44 90 ASN A N 1
ATOM 691 C CA . ASN A 1 90 ? -13.249 0.031 0.309 1.00 91.44 90 ASN A CA 1
ATOM 692 C C . ASN A 1 90 ? -11.947 0.134 -0.514 1.00 91.44 90 ASN A C 1
ATOM 694 O O . ASN A 1 90 ? -11.947 -0.214 -1.697 1.00 91.44 90 ASN A O 1
ATOM 698 N N . MET A 1 91 ? -10.830 0.521 0.114 1.00 91.62 91 MET A N 1
ATOM 699 C CA . MET A 1 91 ? -9.502 0.539 -0.525 1.00 91.62 91 MET A CA 1
ATOM 700 C C . MET A 1 91 ? -9.032 -0.867 -0.944 1.00 91.62 91 MET A C 1
ATOM 702 O O . MET A 1 91 ? -8.436 -1.061 -2.005 1.00 91.62 91 MET A O 1
ATOM 706 N N . ALA A 1 92 ? -9.326 -1.884 -0.133 1.00 91.62 92 ALA A N 1
ATOM 707 C CA . ALA A 1 92 ? -9.011 -3.273 -0.461 1.00 91.62 92 ALA A CA 1
ATOM 708 C C . ALA A 1 92 ? -9.781 -3.772 -1.695 1.00 91.62 92 ALA A C 1
ATOM 710 O O . ALA A 1 92 ? -9.247 -4.497 -2.535 1.00 91.62 92 ALA A O 1
ATOM 711 N N . VAL A 1 93 ? -11.049 -3.378 -1.836 1.00 86.56 93 VAL A N 1
ATOM 712 C CA . VAL A 1 93 ? -11.853 -3.749 -3.004 1.00 86.56 93 VAL A CA 1
ATOM 713 C C . VAL A 1 93 ? -11.333 -3.070 -4.266 1.00 86.56 93 VAL A C 1
ATOM 715 O O . VAL A 1 93 ? -11.305 -3.712 -5.310 1.00 86.56 93 VAL A O 1
ATOM 718 N N . SER A 1 94 ? -10.894 -1.810 -4.219 1.00 77.38 94 SER A N 1
ATOM 719 C CA . SER A 1 94 ? -10.445 -1.104 -5.427 1.00 77.38 94 SER A CA 1
ATOM 720 C C . SER A 1 94 ? -9.178 -1.709 -6.044 1.00 77.38 94 SER A C 1
ATOM 722 O O . SER A 1 94 ? -9.082 -1.821 -7.270 1.00 77.38 94 SER A O 1
ATOM 724 N N . SER A 1 95 ? -8.242 -2.157 -5.205 1.00 73.50 95 SER A N 1
ATOM 725 C CA . SER A 1 95 ? -7.031 -2.885 -5.609 1.00 73.50 95 SER A CA 1
ATOM 726 C C . SER A 1 95 ? -7.341 -4.290 -6.146 1.00 73.50 95 SER A C 1
ATOM 728 O O . SER A 1 95 ? -6.789 -4.679 -7.174 1.00 73.50 95 SER A O 1
ATOM 730 N N . ASN A 1 96 ? -8.303 -5.007 -5.553 1.00 66.94 96 ASN A N 1
ATOM 731 C CA . ASN A 1 96 ? -8.700 -6.354 -5.992 1.00 66.94 96 ASN A CA 1
ATOM 732 C C . ASN A 1 96 ? -9.706 -6.395 -7.159 1.00 66.94 96 ASN A C 1
ATOM 734 O O . ASN A 1 96 ? -9.773 -7.377 -7.894 1.00 66.94 96 ASN A O 1
ATOM 738 N N . ALA A 1 97 ? -10.525 -5.362 -7.357 1.00 58.34 97 ALA A N 1
ATOM 739 C CA . ALA A 1 97 ? -11.571 -5.359 -8.383 1.00 58.34 97 ALA A CA 1
ATOM 740 C C . ALA A 1 97 ? -11.033 -5.018 -9.780 1.00 58.34 97 ALA A C 1
ATOM 742 O O . ALA A 1 97 ? -11.620 -5.424 -10.784 1.00 58.34 97 ALA A O 1
ATOM 743 N N . ARG A 1 98 ? -9.910 -4.296 -9.870 1.00 54.38 98 ARG A N 1
ATOM 744 C CA . ARG A 1 98 ? -9.299 -3.914 -11.155 1.00 54.38 98 ARG A CA 1
ATOM 745 C C . ARG A 1 98 ? -8.316 -4.959 -11.709 1.00 54.38 98 ARG A C 1
ATOM 747 O O . ARG A 1 98 ? -7.778 -4.750 -12.791 1.00 54.38 98 ARG A O 1
ATOM 754 N N . THR A 1 99 ? -8.121 -6.098 -11.040 1.00 51.31 99 THR A N 1
ATOM 755 C CA . THR A 1 99 ? -7.244 -7.198 -11.496 1.00 51.31 99 THR A CA 1
ATOM 756 C C . THR A 1 99 ? -7.946 -8.257 -12.357 1.00 51.31 99 THR A C 1
ATOM 758 O O . THR A 1 99 ? -7.312 -9.226 -12.774 1.00 51.31 99 THR A O 1
ATOM 761 N N . ARG A 1 100 ? -9.221 -8.073 -12.734 1.00 41.69 100 ARG A N 1
ATOM 762 C CA . ARG A 1 100 ? -9.864 -8.876 -13.793 1.00 41.69 100 ARG A CA 1
ATOM 763 C C . ARG A 1 100 ? -9.830 -8.158 -15.151 1.00 41.69 100 ARG A C 1
ATOM 765 O O . ARG A 1 100 ? -10.562 -7.189 -15.323 1.00 41.69 100 ARG A O 1
ATOM 772 N N . PRO A 1 101 ? -9.210 -8.746 -16.184 1.00 42.66 101 PRO A N 1
ATOM 773 C CA . PRO A 1 101 ? -7.818 -9.156 -16.317 1.00 42.66 101 PRO A CA 1
ATOM 774 C C . PRO A 1 101 ? -6.984 -8.055 -17.007 1.00 42.66 101 PRO A C 1
ATOM 776 O O . PRO A 1 101 ? -7.424 -7.459 -17.993 1.00 42.66 101 PRO A O 1
ATOM 779 N N . ILE A 1 102 ? -5.728 -7.870 -16.591 1.00 46.09 102 ILE A N 1
ATOM 780 C CA . ILE A 1 102 ? -4.690 -7.290 -17.460 1.00 46.09 102 ILE A CA 1
ATOM 781 C C . ILE A 1 102 ? -4.335 -8.381 -18.481 1.00 46.09 102 ILE A C 1
ATOM 783 O O . ILE A 1 102 ? -3.320 -9.064 -18.399 1.00 46.09 102 ILE A O 1
ATOM 787 N N . ALA A 1 103 ? -5.252 -8.632 -19.412 1.00 40.19 103 ALA A N 1
ATOM 788 C CA . ALA A 1 103 ? -4.933 -9.351 -20.626 1.00 40.19 103 ALA A CA 1
ATOM 789 C C . ALA A 1 103 ? -4.078 -8.413 -21.481 1.00 40.19 103 ALA A C 1
ATOM 791 O O . ALA A 1 103 ? -4.561 -7.362 -21.897 1.00 40.19 103 ALA A O 1
ATOM 792 N N . PHE A 1 104 ? -2.822 -8.805 -21.706 1.00 44.22 104 PHE A N 1
ATOM 793 C CA . PHE A 1 104 ? -2.037 -8.496 -22.903 1.00 44.22 104 PHE A CA 1
ATOM 794 C C . PHE A 1 104 ? -2.285 -7.097 -23.493 1.00 44.22 104 PHE A C 1
ATOM 796 O O . PHE A 1 104 ? -3.048 -6.936 -24.450 1.00 44.22 104 PHE A O 1
ATOM 803 N N . ARG A 1 105 ? -1.568 -6.083 -23.003 1.00 37.44 105 ARG A N 1
ATOM 804 C CA . ARG A 1 105 ? -1.200 -4.994 -23.911 1.00 37.44 105 ARG A CA 1
ATOM 805 C C . ARG A 1 105 ? -0.016 -5.491 -24.738 1.00 37.44 105 ARG A C 1
ATOM 807 O O . ARG A 1 105 ? 1.088 -5.621 -24.225 1.00 37.44 105 ARG A O 1
ATOM 814 N N . ARG A 1 106 ? -0.341 -5.908 -25.966 1.00 39.28 106 ARG A N 1
ATOM 815 C CA . ARG A 1 106 ? 0.605 -6.039 -27.079 1.00 39.28 106 ARG A CA 1
ATOM 816 C C . ARG A 1 106 ? 1.210 -4.687 -27.423 1.00 39.28 106 ARG A C 1
ATOM 818 O O . ARG A 1 106 ? 0.480 -3.684 -27.249 1.00 39.28 106 ARG A O 1
#

Organism: NCBI:txid1435070

pLDDT: mean 86.84, std 14.86, range [37.44, 98.0]

Secondary structure (DSSP, 8-state):
-GGGGSS-HHHHHHHHHHHHSSS---HHHHHHHHHHHHHHHHHHHHH-SSHHHHHHHHHHHHHHHHHHHHHHHH--SS----HHHHHHHHHHHHHHHTTS------

Foldseek 3Di:
DLCVLPPHPVRLVVLLCVVPDPDDDDLLSLLSNLLVLLVVLCVQLVPDPDPVSNVVSNVSSVVSLVSNVVSVVVDDPDDDPDPSVVSSVVSNCVSVVVVVDPPDPD

Sequence (106 aa):
MWLAEYESLNHFTEYAIKVCGPGHSSEEEIIIANAGLYWLFLECAGVADNDATVLDFEAQATLCRDNLETVLAHLGFHVASTLNTAYALNMAVSSNARTRPIAFRR